Protein AF-A0A2H0KGH5-F1 (afdb_monomer_lite)

Foldseek 3Di:
DWFFKKKKWFDDDPDIDMDIDGHPDTDDDPVVNCVVHVVRVVVVVDDDDTPDMDIDGDPDDDPVPDDDDPDPVVVVVVVVRVVQVVVCVVPHHVPDDDPVCVPPDPDDDDPPD

Secondary structure (DSSP, 8-state):
-BEEEEEEEEEETTEEEEEEEEEEEEE--HHHHHHHHHHHHHHTT--S--SEEEEEEES-B-GGGSPPP--HHHHHHHHHHHHHHHHHHHH-TTSS--GGGTTS---------

Radius of gyration: 16.28 Å; chains: 1; bounding box: 38×34×40 Å

Sequence (113 aa):
MKGREVGVAARGGENGEYRHKTLKYFIDDGGDFFEIAWRLFEEMGWSGYIRFLGVWLGSLRPKKELNLNLFPQENRKENLTTAMDAVNHKYGELTLYPAVMLNSKKIKSEVNG

pLDDT: mean 88.7, std 9.9, range [40.84, 97.88]

InterPro domains:
  IPR017961 DNA polymerase, Y-family, little finger domain [PF11799] (3-70)
  IPR036775 DNA polymerase, Y-family, little finger domain superfamily [SSF100879] (19-70)

Structure (mmCIF, N/CA/C/O backbone):
data_AF-A0A2H0KGH5-F1
#
_entry.id   AF-A0A2H0KGH5-F1
#
loop_
_atom_site.group_PDB
_atom_site.id
_atom_site.type_symbol
_atom_site.label_atom_id
_atom_site.label_alt_id
_atom_site.label_comp_id
_atom_site.label_asym_id
_atom_site.label_entity_id
_atom_site.label_seq_id
_atom_site.pdbx_PDB_ins_code
_atom_site.Cartn_x
_atom_site.Cartn_y
_atom_site.Cartn_z
_atom_site.occupancy
_atom_site.B_iso_or_equiv
_atom_site.auth_seq_id
_atom_site.auth_comp_id
_atom_site.auth_asym_id
_atom_site.auth_atom_id
_atom_site.pdbx_PDB_model_num
ATOM 1 N N . MET A 1 1 ? -1.717 -0.864 13.699 1.00 87.12 1 MET A N 1
ATOM 2 C CA . MET A 1 1 ? -0.899 0.332 13.383 1.00 87.12 1 MET A CA 1
ATOM 3 C C . MET A 1 1 ? -1.570 1.072 12.236 1.00 87.12 1 MET A C 1
ATOM 5 O O . MET A 1 1 ? -2.365 0.439 11.555 1.00 87.12 1 MET A O 1
ATOM 9 N N . LYS A 1 2 ? -1.279 2.356 12.022 1.00 91.88 2 LYS A N 1
ATOM 10 C CA . LYS A 1 2 ? -1.549 3.030 10.741 1.00 91.88 2 LYS A CA 1
ATOM 11 C C . LYS A 1 2 ? -0.250 3.580 10.172 1.00 91.88 2 LYS A C 1
ATOM 13 O O . LYS A 1 2 ? 0.640 3.909 10.953 1.00 91.88 2 LYS A O 1
ATOM 18 N N . GLY A 1 3 ? -0.142 3.706 8.858 1.00 94.06 3 GLY A N 1
ATOM 19 C CA . GLY A 1 3 ? 1.011 4.314 8.194 1.00 94.06 3 GLY A CA 1
ATOM 20 C C . GLY A 1 3 ? 0.612 5.503 7.344 1.00 94.06 3 GLY A C 1
ATOM 21 O O . GLY A 1 3 ? -0.565 5.720 7.086 1.00 94.06 3 GLY A O 1
ATOM 22 N N . ARG A 1 4 ? 1.591 6.294 6.921 1.00 95.50 4 ARG A N 1
ATOM 23 C CA . ARG A 1 4 ? 1.333 7.455 6.055 1.00 95.50 4 ARG A CA 1
ATOM 24 C C . ARG A 1 4 ? 2.278 7.562 4.872 1.00 95.50 4 ARG A C 1
ATOM 26 O O . ARG A 1 4 ? 2.117 8.459 4.062 1.00 95.50 4 ARG A O 1
ATOM 33 N N . GLU A 1 5 ? 3.283 6.704 4.785 1.00 97.25 5 GLU A N 1
ATOM 34 C CA . GLU A 1 5 ? 4.170 6.657 3.630 1.00 97.25 5 GLU A CA 1
ATOM 35 C C . GLU A 1 5 ? 3.880 5.383 2.854 1.00 97.25 5 GLU A C 1
ATOM 37 O O . GLU A 1 5 ? 4.045 4.296 3.389 1.00 97.25 5 GLU A O 1
ATOM 42 N N . VAL A 1 6 ? 3.426 5.508 1.615 1.00 97.88 6 VAL A N 1
ATOM 43 C CA . VAL A 1 6 ? 3.204 4.362 0.729 1.00 97.88 6 VAL A CA 1
ATOM 44 C C . VAL A 1 6 ? 4.324 4.343 -0.287 1.00 97.88 6 VAL A C 1
ATOM 46 O O . VAL A 1 6 ? 4.646 5.391 -0.849 1.00 97.88 6 VAL A O 1
ATOM 49 N N . GLY A 1 7 ? 4.904 3.177 -0.537 1.00 97.38 7 GLY A N 1
ATOM 50 C CA . GLY A 1 7 ? 5.923 3.033 -1.560 1.00 97.38 7 GLY A CA 1
ATOM 51 C C . GLY A 1 7 ? 5.825 1.738 -2.343 1.00 97.38 7 GLY A C 1
ATOM 52 O O . GLY A 1 7 ? 5.230 0.751 -1.904 1.00 97.38 7 GLY A O 1
ATOM 53 N N . VAL A 1 8 ? 6.412 1.789 -3.531 1.00 97.88 8 VAL A N 1
ATOM 54 C CA . VAL A 1 8 ? 6.501 0.697 -4.489 1.00 97.88 8 VAL A CA 1
ATOM 55 C C . VAL A 1 8 ? 7.899 0.676 -5.102 1.00 97.88 8 VAL A C 1
ATOM 57 O O . VAL A 1 8 ? 8.506 1.718 -5.345 1.00 97.88 8 VAL A O 1
ATOM 60 N N . ALA A 1 9 ? 8.434 -0.517 -5.324 1.00 97.06 9 ALA A N 1
ATOM 61 C CA . ALA A 1 9 ? 9.717 -0.740 -5.969 1.00 97.06 9 ALA A CA 1
ATOM 62 C C . ALA A 1 9 ? 9.581 -1.874 -6.978 1.00 97.06 9 ALA A C 1
ATOM 64 O O . ALA A 1 9 ? 9.102 -2.953 -6.634 1.00 97.06 9 ALA A O 1
ATOM 65 N N . ALA A 1 10 ? 10.039 -1.648 -8.202 1.00 96.81 10 ALA A N 1
ATOM 66 C CA . ALA A 1 10 ? 10.069 -2.643 -9.262 1.00 96.81 10 ALA A CA 1
ATOM 67 C C . ALA A 1 10 ? 11.518 -2.898 -9.687 1.00 96.81 10 ALA A C 1
ATOM 69 O O . ALA A 1 10 ? 12.328 -1.975 -9.784 1.00 96.81 10 ALA A O 1
ATOM 70 N N . ARG A 1 11 ? 11.868 -4.165 -9.921 1.00 95.44 11 ARG A N 1
ATOM 71 C CA . ARG A 1 11 ? 13.168 -4.560 -10.485 1.00 95.44 11 ARG A CA 1
ATOM 72 C C . ARG A 1 11 ? 12.991 -5.657 -11.522 1.00 95.44 11 ARG A C 1
ATOM 74 O O . ARG A 1 11 ? 12.207 -6.589 -11.319 1.00 95.44 11 ARG A O 1
ATOM 81 N N . GLY A 1 12 ? 13.764 -5.593 -12.599 1.00 94.50 12 GLY A N 1
ATOM 82 C CA . GLY A 1 12 ? 13.753 -6.603 -13.651 1.00 94.50 12 GLY A CA 1
ATOM 83 C C . GLY A 1 12 ? 14.773 -6.326 -14.751 1.00 94.50 12 GLY A C 1
ATOM 84 O O . GLY A 1 12 ? 15.016 -5.179 -15.112 1.00 94.50 12 GLY A O 1
ATOM 85 N N . GLY A 1 13 ? 15.398 -7.387 -15.272 1.00 89.06 13 GLY A N 1
ATOM 86 C CA . GLY A 1 13 ? 16.570 -7.240 -16.140 1.00 89.06 13 GLY A CA 1
ATOM 87 C C . GLY A 1 13 ? 17.702 -6.522 -15.399 1.00 89.06 13 GLY A C 1
ATOM 88 O O . GLY A 1 13 ? 18.070 -6.951 -14.307 1.00 89.06 13 GLY A O 1
ATOM 89 N N . GLU A 1 14 ? 18.197 -5.435 -15.988 1.00 87.56 14 GLU A N 1
ATOM 90 C CA . GLU A 1 14 ? 19.171 -4.506 -15.390 1.00 87.56 14 GLU A CA 1
ATOM 91 C C . GLU A 1 14 ? 18.506 -3.253 -14.787 1.00 87.56 14 GLU A C 1
ATOM 93 O O . GLU A 1 14 ? 19.174 -2.430 -14.165 1.00 87.56 14 GLU A O 1
ATOM 98 N N . ASN A 1 15 ? 17.184 -3.116 -14.932 1.00 91.00 15 ASN A N 1
ATOM 99 C CA . ASN A 1 15 ? 16.441 -1.944 -14.483 1.00 91.00 15 ASN A CA 1
ATOM 100 C C . ASN A 1 15 ? 15.946 -2.118 -13.041 1.00 91.00 15 ASN A C 1
ATOM 102 O O . ASN A 1 15 ? 15.526 -3.204 -12.617 1.00 91.00 15 ASN A O 1
ATOM 106 N N . GLY A 1 16 ? 15.924 -1.013 -12.299 1.00 93.75 16 GLY A N 1
ATOM 107 C CA . GLY A 1 16 ? 15.312 -0.923 -10.980 1.00 93.75 16 GLY A CA 1
ATOM 108 C C . GLY A 1 16 ? 14.848 0.499 -10.692 1.00 93.75 16 GLY A C 1
ATOM 109 O O . GLY A 1 16 ? 15.619 1.440 -10.848 1.00 93.75 16 GLY A O 1
ATOM 110 N N . GLU A 1 17 ? 13.604 0.648 -10.248 1.00 96.12 17 GLU A N 1
ATOM 111 C CA . GLU A 1 17 ? 13.016 1.936 -9.872 1.00 96.12 17 GLU A CA 1
ATOM 112 C C . GLU A 1 17 ? 12.200 1.772 -8.588 1.00 96.12 17 GLU A C 1
ATOM 114 O O . GLU A 1 17 ? 11.681 0.694 -8.283 1.00 96.12 17 GLU A O 1
ATOM 119 N N . TYR A 1 18 ? 12.114 2.841 -7.804 1.00 96.25 18 TYR A N 1
ATOM 120 C CA . TYR A 1 18 ? 11.241 2.908 -6.645 1.00 96.25 18 TYR A CA 1
ATOM 121 C C . TYR A 1 18 ? 10.618 4.293 -6.536 1.00 96.25 18 TYR A C 1
ATOM 123 O O . TYR A 1 18 ? 11.234 5.301 -6.883 1.00 96.25 18 TYR A O 1
ATOM 131 N N . ARG A 1 19 ? 9.397 4.341 -6.010 1.00 97.25 19 ARG A N 1
ATOM 132 C CA . ARG A 1 19 ? 8.675 5.576 -5.706 1.00 97.25 19 ARG A CA 1
ATOM 133 C C . ARG A 1 19 ? 7.971 5.455 -4.375 1.00 97.25 19 ARG A C 1
ATOM 135 O O . ARG A 1 19 ? 7.546 4.374 -3.977 1.00 97.25 19 ARG A O 1
ATOM 142 N N . HIS A 1 20 ? 7.837 6.580 -3.691 1.00 97.12 20 HIS A N 1
ATOM 143 C CA . HIS A 1 20 ? 7.071 6.666 -2.460 1.00 97.12 20 HIS A CA 1
ATOM 144 C C . HIS A 1 20 ? 6.359 8.010 -2.358 1.00 97.12 20 HIS A C 1
ATOM 146 O O . HIS A 1 20 ? 6.750 8.996 -2.985 1.00 97.12 20 HIS A O 1
ATOM 152 N N . LYS A 1 21 ? 5.299 8.044 -1.553 1.00 97.06 21 LYS A N 1
ATOM 153 C CA . LYS A 1 21 ? 4.526 9.245 -1.263 1.00 97.06 21 LYS A CA 1
ATOM 154 C C . LYS A 1 21 ? 4.124 9.269 0.198 1.00 97.06 21 LYS A C 1
ATOM 156 O O . LYS A 1 21 ? 3.503 8.335 0.703 1.00 97.06 21 LYS A O 1
ATOM 161 N N . THR A 1 22 ? 4.425 10.387 0.845 1.00 97.25 22 THR A N 1
ATOM 162 C CA . THR A 1 22 ? 4.011 10.656 2.222 1.00 97.25 22 THR A CA 1
ATOM 163 C C . THR A 1 22 ? 2.708 11.443 2.224 1.00 97.25 22 THR A C 1
ATOM 165 O O . THR A 1 22 ? 2.635 12.583 1.766 1.00 97.25 22 THR A O 1
ATOM 168 N N . LEU A 1 23 ? 1.662 10.814 2.738 1.00 94.75 23 LEU A N 1
ATOM 169 C CA . LEU A 1 23 ? 0.328 11.364 2.900 1.00 94.75 23 LEU A CA 1
ATOM 170 C C . LEU A 1 23 ? 0.278 12.307 4.107 1.00 94.75 23 LEU A C 1
ATOM 172 O O . LEU A 1 23 ? 1.029 12.179 5.078 1.00 94.75 23 LEU A O 1
ATOM 176 N N . LYS A 1 24 ? -0.663 13.253 4.059 1.00 92.44 24 LYS A N 1
ATOM 177 C CA . LYS A 1 24 ? -0.955 14.152 5.188 1.00 92.44 24 LYS A CA 1
ATOM 178 C C . LYS A 1 24 ? -1.752 13.462 6.303 1.00 92.44 24 LYS A C 1
ATOM 180 O O . LYS A 1 24 ? -1.790 13.970 7.418 1.00 92.44 24 LYS A O 1
ATOM 185 N N . TYR A 1 25 ? -2.369 12.326 5.997 1.00 89.50 25 TYR A N 1
ATOM 186 C CA . TYR A 1 25 ? -3.199 11.521 6.890 1.00 89.50 25 TYR A CA 1
ATOM 187 C C . TYR A 1 25 ? -2.667 10.085 6.965 1.00 89.50 25 TYR A C 1
ATOM 189 O O . TYR A 1 25 ? -1.818 9.685 6.170 1.00 89.50 25 TYR A O 1
ATOM 197 N N . PHE A 1 26 ? -3.143 9.329 7.952 1.00 91.88 26 PHE A N 1
ATOM 198 C CA . PHE A 1 26 ? -2.739 7.946 8.178 1.00 91.88 26 PHE A CA 1
ATOM 199 C C . PHE A 1 26 ? -3.783 6.979 7.619 1.00 91.88 26 PHE A C 1
ATOM 201 O O . PHE A 1 26 ? -4.970 7.146 7.888 1.00 91.88 26 PHE A O 1
A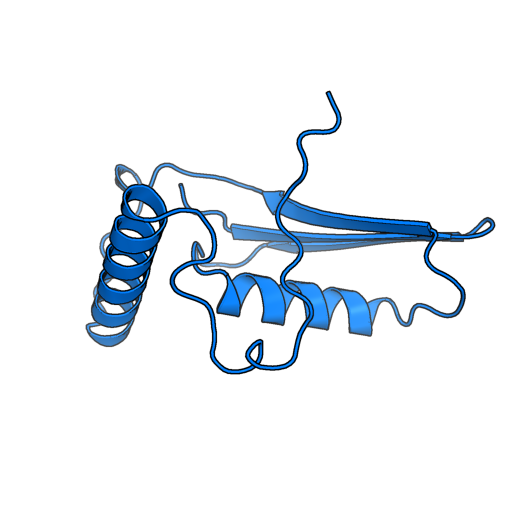TOM 208 N N . ILE A 1 27 ? -3.324 5.949 6.915 1.00 92.25 27 ILE A N 1
ATOM 209 C CA . ILE A 1 27 ? -4.138 4.881 6.337 1.00 92.25 27 ILE A CA 1
ATOM 210 C C . ILE A 1 27 ? -3.812 3.535 6.983 1.00 92.25 27 ILE A C 1
ATOM 212 O O . ILE A 1 27 ? -2.708 3.299 7.491 1.00 92.25 27 ILE A O 1
ATOM 216 N N . ASP A 1 28 ? -4.796 2.652 6.969 1.00 90.00 28 ASP A N 1
ATOM 217 C CA . ASP A 1 28 ? -4.709 1.285 7.476 1.00 90.00 28 ASP A CA 1
ATOM 218 C C . ASP A 1 28 ? -5.653 0.313 6.764 1.00 90.00 28 ASP A C 1
ATOM 220 O O . ASP A 1 28 ? -5.724 -0.848 7.157 1.00 90.00 28 ASP A O 1
ATOM 224 N N . ASP A 1 29 ? -6.358 0.760 5.725 1.00 88.12 29 ASP A N 1
ATOM 225 C CA . ASP A 1 29 ? -7.150 -0.110 4.871 1.00 88.12 29 ASP A CA 1
ATOM 226 C C . ASP A 1 29 ? -6.390 -0.480 3.591 1.00 88.12 29 ASP A C 1
ATOM 228 O O . ASP A 1 29 ? -5.633 0.309 3.020 1.00 88.12 29 ASP A O 1
ATOM 232 N N . GLY A 1 30 ? -6.596 -1.717 3.138 1.00 86.94 30 GLY A N 1
ATOM 233 C CA . GLY A 1 30 ? -5.927 -2.241 1.949 1.00 86.94 30 GLY A CA 1
ATOM 234 C C . GLY A 1 30 ? -6.382 -1.592 0.639 1.00 86.94 30 GLY A C 1
ATOM 235 O O . GLY A 1 30 ? -5.635 -1.642 -0.334 1.00 86.94 30 GLY A O 1
ATOM 236 N N . GLY A 1 31 ? -7.575 -0.986 0.608 1.00 89.12 31 GLY A N 1
ATOM 237 C CA . GLY A 1 31 ? -8.117 -0.322 -0.579 1.00 89.12 31 GLY A CA 1
ATOM 238 C C . GLY A 1 31 ? -7.341 0.948 -0.907 1.00 89.12 31 GLY A C 1
ATOM 239 O O . GLY A 1 31 ? -6.730 1.030 -1.971 1.00 89.12 31 GLY A O 1
ATOM 240 N N . ASP A 1 32 ? -7.275 1.881 0.045 1.00 91.31 32 ASP A N 1
ATOM 241 C CA . ASP A 1 32 ? -6.513 3.126 -0.093 1.00 91.31 32 ASP A CA 1
ATOM 242 C C . ASP A 1 32 ? -5.035 2.836 -0.363 1.00 91.31 32 ASP A C 1
ATOM 244 O O . ASP A 1 32 ? -4.416 3.462 -1.225 1.00 91.31 32 ASP A O 1
ATOM 248 N N . PHE A 1 33 ? -4.464 1.856 0.348 1.00 94.38 33 PHE A N 1
ATOM 249 C CA . PHE A 1 33 ? -3.083 1.440 0.125 1.00 94.38 33 PHE A CA 1
ATOM 250 C C . PHE A 1 33 ? -2.852 0.984 -1.320 1.00 94.38 33 PHE A C 1
ATOM 252 O O . PHE A 1 33 ? -1.907 1.448 -1.962 1.00 94.38 33 PHE A O 1
ATOM 259 N N . PHE A 1 34 ? -3.716 0.103 -1.835 1.00 93.06 34 PHE A N 1
ATOM 260 C CA . PHE A 1 34 ? -3.619 -0.409 -3.198 1.00 93.06 34 PHE A CA 1
ATOM 261 C C . PHE A 1 34 ? -3.744 0.711 -4.229 1.00 93.06 34 PHE A C 1
ATOM 263 O O . PHE A 1 34 ? -2.898 0.805 -5.113 1.00 93.06 34 PHE A O 1
ATOM 270 N N . GLU A 1 35 ? -4.746 1.584 -4.106 1.00 94.50 35 GLU A N 1
ATOM 271 C CA . GLU A 1 35 ? -4.954 2.676 -5.061 1.00 94.50 35 GLU A CA 1
ATOM 272 C C . GLU A 1 35 ? -3.747 3.618 -5.134 1.00 94.50 35 GLU A C 1
ATOM 274 O O . GLU A 1 35 ? -3.336 4.035 -6.219 1.00 94.50 35 GLU A O 1
ATOM 279 N N . ILE A 1 36 ? -3.150 3.943 -3.986 1.00 96.12 36 ILE A N 1
ATOM 280 C CA . ILE A 1 36 ? -1.985 4.829 -3.921 1.00 96.12 36 ILE A CA 1
ATOM 281 C C . ILE A 1 36 ? -0.745 4.130 -4.483 1.00 96.12 36 ILE A C 1
ATOM 283 O O . ILE A 1 36 ? -0.028 4.726 -5.288 1.00 96.12 36 ILE A O 1
ATOM 287 N N . ALA A 1 37 ? -0.495 2.877 -4.096 1.00 96.81 37 ALA A N 1
ATOM 288 C CA . ALA A 1 37 ? 0.635 2.103 -4.604 1.00 96.81 37 ALA A CA 1
ATOM 289 C C . ALA A 1 37 ? 0.533 1.873 -6.120 1.00 96.81 37 ALA A C 1
ATOM 291 O O . ALA A 1 37 ? 1.536 1.981 -6.824 1.00 96.81 37 ALA A O 1
ATOM 292 N N . TRP A 1 38 ? -0.675 1.617 -6.628 1.00 96.00 38 TRP A N 1
ATOM 293 C CA .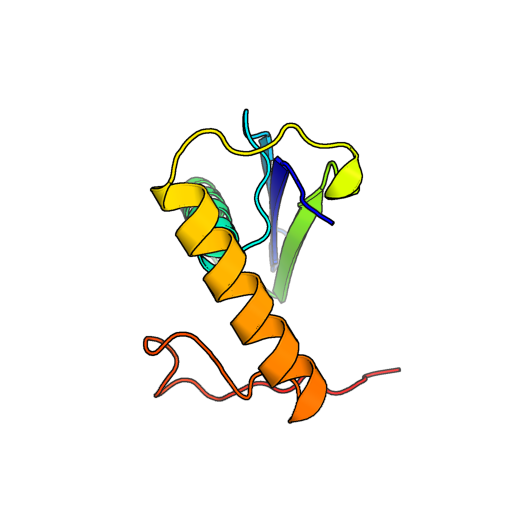 TRP A 1 38 ? -0.934 1.434 -8.053 1.00 96.00 38 TRP A CA 1
ATOM 294 C C . TRP A 1 38 ? -0.649 2.704 -8.851 1.00 96.00 38 TRP A C 1
ATOM 296 O O . TRP A 1 38 ? 0.086 2.652 -9.832 1.00 96.00 38 TRP A O 1
ATOM 306 N N . ARG A 1 39 ? -1.123 3.865 -8.385 1.00 97.19 39 ARG A N 1
ATOM 307 C CA . ARG A 1 39 ? -0.804 5.154 -9.022 1.00 97.19 39 ARG A CA 1
ATOM 308 C C . ARG A 1 39 ? 0.697 5.424 -9.054 1.00 97.19 39 ARG A C 1
ATOM 310 O O . ARG A 1 39 ? 1.218 5.827 -10.085 1.00 97.19 39 ARG A O 1
ATOM 317 N N . LEU A 1 40 ? 1.402 5.169 -7.948 1.00 97.06 40 LEU A N 1
ATOM 318 C CA . LEU A 1 40 ? 2.863 5.308 -7.912 1.00 97.06 40 LEU A CA 1
ATOM 319 C C . LEU A 1 40 ? 3.547 4.372 -8.910 1.00 97.06 40 LEU A C 1
ATOM 321 O O . LEU A 1 40 ? 4.572 4.735 -9.482 1.00 97.06 40 LEU A O 1
ATOM 325 N N . PHE A 1 41 ? 2.985 3.183 -9.120 1.00 96.62 41 PHE A N 1
ATOM 326 C CA . PHE A 1 41 ? 3.471 2.237 -10.110 1.00 96.62 41 PHE A CA 1
ATOM 327 C C . PHE A 1 41 ? 3.239 2.713 -11.546 1.00 96.62 41 PHE A C 1
ATOM 329 O O . PHE A 1 41 ? 4.170 2.682 -12.349 1.00 96.62 41 PHE A O 1
ATOM 336 N N . GLU A 1 42 ? 2.052 3.228 -11.858 1.00 96.00 42 GLU A N 1
ATOM 337 C CA . GLU A 1 42 ? 1.754 3.824 -13.166 1.00 96.00 42 GLU A CA 1
ATOM 338 C C . GLU A 1 42 ? 2.651 5.038 -13.458 1.00 96.00 42 GLU A C 1
ATOM 340 O O . GLU A 1 42 ? 3.174 5.173 -14.563 1.00 96.00 42 GLU A O 1
ATOM 345 N N . GLU A 1 43 ? 2.908 5.881 -12.453 1.00 96.25 43 GLU A N 1
ATOM 346 C CA . GLU A 1 43 ? 3.792 7.049 -12.556 1.00 96.25 43 GLU A CA 1
ATOM 347 C C . GLU A 1 43 ? 5.268 6.694 -12.814 1.00 96.25 43 GLU A C 1
ATOM 349 O O . GLU A 1 43 ? 6.011 7.548 -13.305 1.00 96.25 43 GLU A O 1
ATOM 354 N N . MET A 1 44 ? 5.713 5.467 -12.504 1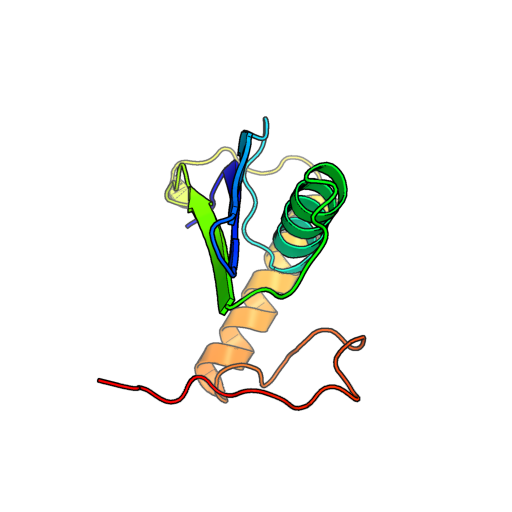.00 93.94 44 MET A N 1
ATOM 355 C CA . MET A 1 44 ? 7.053 4.996 -12.893 1.00 93.94 44 MET A CA 1
ATOM 356 C C . MET A 1 44 ? 7.183 4.835 -14.412 1.00 93.94 44 MET A C 1
ATOM 358 O O . MET A 1 44 ? 8.290 4.876 -14.934 1.00 93.94 44 MET A O 1
ATOM 362 N N . GLY A 1 45 ? 6.075 4.649 -15.142 1.00 93.31 45 GLY A N 1
ATOM 363 C CA . GLY A 1 45 ? 6.130 4.379 -16.581 1.00 93.31 45 GLY A CA 1
ATOM 364 C C . GLY A 1 45 ? 6.912 3.101 -16.907 1.00 93.31 45 GLY A C 1
ATOM 365 O O . GLY A 1 45 ? 7.591 3.030 -17.932 1.00 93.31 45 GLY A O 1
ATOM 366 N N . TRP A 1 46 ? 6.861 2.109 -16.009 1.00 92.56 46 TRP A N 1
ATOM 367 C CA . TRP A 1 46 ? 7.694 0.915 -16.091 1.00 92.56 46 TRP A CA 1
ATOM 368 C C . TRP A 1 46 ? 7.453 0.152 -17.397 1.00 92.56 46 TRP A C 1
ATOM 370 O O . TRP A 1 46 ? 6.336 -0.277 -17.693 1.00 92.56 46 TRP A O 1
ATOM 380 N N . SER A 1 47 ? 8.526 -0.070 -18.155 1.00 88.50 47 SER A N 1
ATOM 381 C CA . SER A 1 47 ? 8.511 -0.877 -19.373 1.00 88.50 47 SER A CA 1
ATOM 382 C C . SER A 1 47 ? 9.483 -2.050 -19.233 1.00 88.50 47 SER A C 1
ATOM 384 O O . SER A 1 47 ? 10.656 -1.884 -18.905 1.00 88.50 47 SER A O 1
ATOM 386 N N . GLY A 1 48 ? 8.976 -3.267 -19.447 1.00 88.25 48 GLY A N 1
ATOM 387 C CA . GLY A 1 48 ? 9.749 -4.509 -19.356 1.00 88.25 48 GLY A CA 1
ATOM 388 C C . GLY A 1 48 ? 9.263 -5.477 -18.276 1.00 88.25 48 GLY A C 1
ATOM 389 O O . GLY A 1 48 ? 8.327 -5.208 -17.524 1.00 88.25 48 GLY A O 1
ATOM 390 N N . TYR A 1 49 ? 9.904 -6.645 -18.211 1.00 92.62 49 TYR A N 1
ATOM 391 C CA . TYR A 1 49 ? 9.525 -7.712 -17.284 1.00 92.62 49 TYR A CA 1
ATOM 392 C C . TYR A 1 49 ? 9.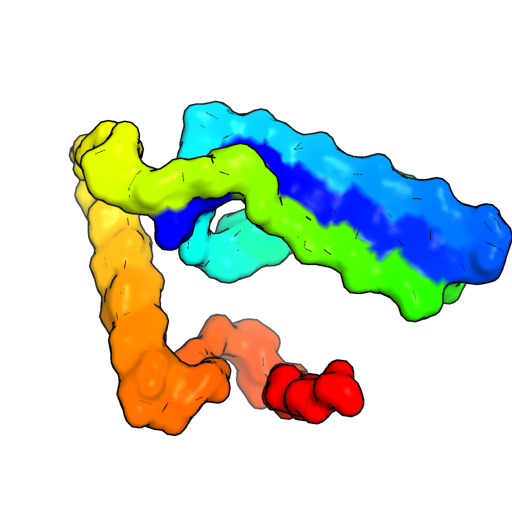912 -7.372 -15.847 1.00 92.62 49 TYR A C 1
ATOM 394 O O . TYR A 1 49 ? 11.038 -6.955 -15.588 1.00 92.62 49 TYR A O 1
ATOM 402 N N . ILE A 1 50 ? 9.008 -7.624 -14.904 1.00 94.12 50 ILE A N 1
ATOM 403 C CA . ILE A 1 50 ? 9.260 -7.462 -13.470 1.00 94.12 50 ILE A CA 1
ATOM 404 C C . ILE A 1 50 ? 9.659 -8.816 -12.887 1.00 94.12 50 ILE A C 1
ATOM 406 O O . ILE A 1 50 ? 8.939 -9.800 -13.037 1.00 94.12 50 ILE A O 1
ATOM 410 N N . ARG A 1 51 ? 10.811 -8.864 -12.214 1.00 94.44 51 ARG A N 1
ATOM 411 C CA . ARG A 1 51 ? 11.268 -10.025 -11.430 1.00 94.44 51 ARG A CA 1
ATOM 412 C C . ARG A 1 51 ? 11.012 -9.851 -9.937 1.00 94.44 51 ARG A C 1
ATOM 414 O O . ARG A 1 51 ? 10.867 -10.837 -9.227 1.00 94.44 51 ARG A O 1
ATOM 421 N N . PHE A 1 52 ? 10.969 -8.608 -9.467 1.00 94.00 52 PHE A N 1
ATOM 422 C CA . PHE A 1 52 ? 10.696 -8.273 -8.078 1.00 94.00 52 PHE A CA 1
ATOM 423 C C . PHE A 1 52 ? 9.787 -7.050 -8.010 1.00 94.00 52 PHE A C 1
ATOM 425 O O . PHE A 1 52 ? 10.089 -6.022 -8.619 1.00 94.00 52 PHE A O 1
ATOM 432 N N . LEU A 1 53 ? 8.706 -7.169 -7.243 1.00 95.00 53 LEU A N 1
ATOM 433 C CA . LEU A 1 53 ? 7.817 -6.070 -6.897 1.00 95.00 53 LEU A CA 1
ATOM 434 C C . LEU A 1 53 ? 7.729 -5.993 -5.374 1.00 95.00 53 LEU A C 1
ATOM 436 O O . LEU A 1 53 ? 7.256 -6.924 -4.725 1.00 95.00 53 LEU A O 1
ATOM 440 N N . GLY A 1 54 ? 8.208 -4.892 -4.812 1.00 95.81 54 GLY A N 1
ATOM 441 C CA . GLY A 1 54 ? 8.058 -4.565 -3.403 1.00 95.81 54 GLY A CA 1
ATOM 442 C C . GLY A 1 54 ? 6.993 -3.494 -3.233 1.00 95.81 54 GLY A C 1
ATOM 443 O O . GLY A 1 54 ? 6.998 -2.504 -3.957 1.00 95.81 54 GLY A O 1
ATOM 444 N N . VAL A 1 55 ? 6.113 -3.667 -2.255 1.00 96.44 55 VAL A N 1
ATOM 445 C CA . VAL A 1 55 ? 5.200 -2.624 -1.776 1.00 96.44 55 VAL A CA 1
ATOM 446 C C . VAL A 1 55 ? 5.363 -2.511 -0.269 1.00 96.44 55 VAL A C 1
ATOM 448 O O . VAL A 1 55 ? 5.557 -3.521 0.408 1.00 96.44 55 VAL A O 1
ATOM 451 N N . TRP A 1 56 ? 5.327 -1.297 0.269 1.00 97.00 56 TRP A N 1
ATOM 452 C CA . TRP A 1 56 ? 5.461 -1.096 1.710 1.00 97.00 56 TRP A CA 1
ATOM 453 C C . TRP A 1 56 ? 4.634 0.081 2.207 1.00 97.00 56 TRP A C 1
ATOM 455 O O . TRP A 1 56 ? 4.380 1.048 1.487 1.00 97.00 56 TRP A O 1
ATOM 465 N N . LEU A 1 57 ? 4.252 -0.015 3.480 1.00 96.94 57 LEU A N 1
ATOM 466 C CA . LEU A 1 57 ? 3.644 1.059 4.249 1.00 96.94 57 LEU A CA 1
ATOM 467 C C . LEU A 1 57 ? 4.608 1.463 5.374 1.00 96.94 57 LEU A C 1
ATOM 469 O O . LEU A 1 57 ? 4.893 0.681 6.279 1.00 96.94 57 LEU A O 1
ATOM 473 N N . GLY A 1 58 ? 5.122 2.683 5.297 1.00 95.50 58 GLY A N 1
ATOM 474 C CA . GLY A 1 58 ? 6.073 3.281 6.223 1.00 95.50 58 GLY A CA 1
ATOM 475 C C . GLY A 1 58 ? 5.461 4.357 7.121 1.00 95.50 58 GLY A C 1
ATOM 476 O O . GLY A 1 58 ? 4.265 4.674 7.075 1.00 95.50 58 GLY A O 1
ATOM 477 N N . SER A 1 59 ? 6.324 4.952 7.952 1.00 94.81 59 SER A N 1
ATOM 478 C CA . SER A 1 59 ? 5.942 5.950 8.962 1.00 94.81 59 SER A CA 1
ATOM 479 C C . SER A 1 59 ? 4.808 5.460 9.875 1.00 94.81 59 SER A C 1
ATOM 481 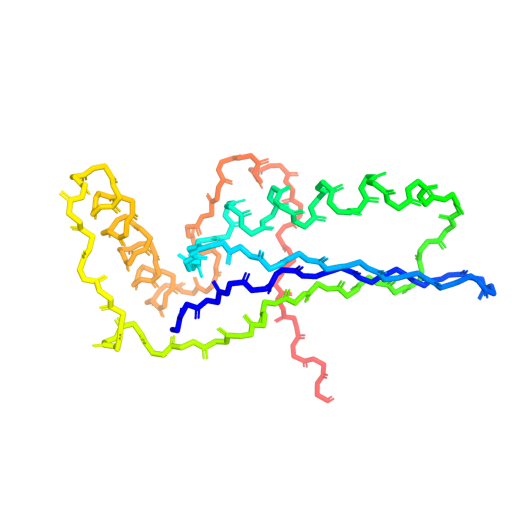O O . SER A 1 59 ? 3.820 6.164 10.094 1.00 94.81 59 SER A O 1
ATOM 483 N N . LEU A 1 60 ? 4.930 4.223 10.367 1.00 94.56 60 LEU A N 1
ATOM 484 C CA . LEU A 1 60 ? 3.898 3.575 11.169 1.00 94.56 60 LEU A CA 1
ATOM 485 C C . LEU A 1 60 ? 3.757 4.238 12.542 1.00 94.56 60 LEU A C 1
ATOM 487 O O . LEU A 1 60 ? 4.749 4.509 13.216 1.00 94.56 60 LEU A O 1
ATOM 491 N N . ARG A 1 61 ? 2.515 4.437 12.983 1.00 93.56 61 ARG A N 1
ATOM 492 C CA . ARG A 1 61 ? 2.183 4.857 14.347 1.00 93.56 61 ARG A CA 1
ATOM 493 C C . ARG A 1 61 ? 1.098 3.978 14.973 1.00 93.56 61 ARG A C 1
ATOM 495 O O . ARG A 1 61 ? 0.232 3.449 14.258 1.00 93.56 61 ARG A O 1
ATOM 502 N N . PRO A 1 62 ? 1.116 3.798 16.303 1.00 91.12 62 PRO A N 1
ATOM 503 C CA . PRO A 1 62 ? 0.018 3.165 17.021 1.00 91.12 62 PRO A CA 1
ATOM 504 C C . PRO A 1 62 ? -1.288 3.940 16.833 1.00 91.12 62 PRO A C 1
ATOM 506 O O . PRO A 1 62 ? -1.316 5.159 16.956 1.00 91.12 62 PRO A O 1
ATOM 509 N N . LYS A 1 63 ? -2.400 3.227 16.592 1.00 86.19 63 LYS A N 1
ATOM 510 C CA . LYS A 1 63 ? -3.734 3.843 16.421 1.00 86.19 63 LYS A CA 1
ATOM 511 C C . LYS A 1 63 ? -4.127 4.720 17.619 1.00 86.19 63 LYS A C 1
ATOM 513 O O . LYS A 1 63 ? -4.770 5.741 17.439 1.00 86.19 63 LYS A O 1
ATOM 518 N N . LYS A 1 64 ? -3.700 4.330 18.826 1.00 85.75 64 LYS A N 1
ATOM 519 C CA . LYS A 1 64 ? -3.986 5.023 20.092 1.00 85.75 64 LYS A CA 1
ATOM 520 C C . LYS A 1 64 ? -3.314 6.398 20.218 1.00 85.75 64 LYS A C 1
ATOM 522 O O . LYS A 1 64 ? -3.739 7.188 21.047 1.00 85.75 64 LYS A O 1
ATOM 527 N N . GLU A 1 65 ? -2.268 6.659 19.435 1.00 87.62 65 GLU A N 1
ATOM 528 C CA . GLU A 1 65 ? -1.524 7.929 19.442 1.00 87.62 65 GLU A CA 1
ATOM 529 C C . GLU A 1 65 ? -2.012 8.905 18.362 1.00 87.62 65 GLU A C 1
ATOM 531 O O . GLU A 1 65 ? -1.494 10.016 18.242 1.00 87.62 65 GLU A O 1
ATOM 536 N N . LEU A 1 66 ? -2.971 8.485 17.534 1.00 86.06 66 LEU A N 1
ATOM 537 C CA . LEU A 1 66 ? -3.538 9.308 16.476 1.00 86.06 66 LEU A CA 1
ATOM 538 C C . LEU A 1 66 ? -4.781 10.036 16.982 1.00 86.06 66 LEU A C 1
ATOM 540 O O . LEU A 1 66 ? -5.504 9.545 17.848 1.00 86.06 66 LEU A O 1
ATOM 544 N N . ASN A 1 67 ? -5.027 11.216 16.414 1.00 82.25 67 ASN A N 1
ATOM 545 C CA . ASN A 1 67 ? -6.231 11.979 16.712 1.00 82.25 67 ASN A CA 1
ATOM 546 C C . ASN A 1 67 ? -7.483 11.193 16.307 1.00 82.25 67 ASN A C 1
ATOM 548 O O . ASN A 1 67 ? -7.496 10.518 15.277 1.00 82.25 67 ASN A O 1
ATOM 552 N N . LEU A 1 68 ? -8.539 11.332 17.110 1.00 79.06 68 LEU A N 1
ATOM 553 C CA . LEU A 1 68 ? -9.857 10.785 16.802 1.00 79.06 68 LEU A CA 1
ATOM 554 C C . LEU A 1 68 ? -10.388 11.383 15.497 1.00 79.06 68 LEU A C 1
ATOM 556 O O . LEU A 1 68 ? -10.337 12.599 15.290 1.00 79.06 68 LEU A O 1
ATOM 560 N N . ASN A 1 69 ? -10.943 10.528 14.640 1.00 79.62 69 ASN A N 1
ATOM 561 C CA . ASN A 1 69 ? -11.633 10.981 13.445 1.00 79.62 69 ASN A CA 1
ATOM 562 C C . ASN A 1 69 ? -12.923 11.704 13.833 1.00 79.62 69 ASN A C 1
ATOM 564 O O . ASN A 1 69 ? -13.833 11.137 14.437 1.00 79.62 69 ASN A O 1
ATOM 568 N N . LEU A 1 70 ? -13.011 12.973 13.443 1.00 84.12 70 LEU A N 1
ATOM 569 C CA . LEU A 1 70 ? -14.191 13.806 13.680 1.00 84.12 70 LEU A CA 1
ATOM 570 C C . LEU A 1 70 ? -15.286 13.582 12.625 1.00 84.12 70 LEU A C 1
ATOM 572 O O . LEU A 1 70 ? -16.425 14.002 12.817 1.00 84.12 70 LEU A O 1
ATOM 576 N N . PHE A 1 71 ? -14.955 12.916 11.516 1.00 86.44 71 PHE A N 1
ATOM 577 C CA . PHE A 1 71 ? -15.869 12.677 10.404 1.00 86.44 71 PHE A CA 1
ATOM 578 C C . PHE A 1 71 ? -16.585 11.323 10.554 1.00 86.44 71 PHE A C 1
ATOM 580 O O . PHE A 1 71 ? -15.924 10.283 10.622 1.00 86.44 71 PHE A O 1
ATOM 587 N N . PRO A 1 72 ? -17.932 11.288 10.568 1.00 85.50 72 PRO A N 1
ATOM 588 C CA . PRO A 1 72 ? -18.694 10.046 10.715 1.00 85.50 72 PRO A CA 1
ATOM 589 C C . PRO A 1 72 ? -18.420 9.002 9.624 1.00 85.50 72 PRO A C 1
ATOM 591 O O . PRO A 1 72 ? -18.486 7.803 9.896 1.00 85.50 72 PRO A O 1
ATOM 594 N N . GLN A 1 73 ? -18.112 9.436 8.397 1.00 86.00 73 GLN A N 1
ATOM 595 C CA . GLN A 1 73 ? -17.799 8.536 7.284 1.00 86.00 73 GLN A CA 1
ATOM 596 C C . GLN A 1 73 ? -16.508 7.748 7.541 1.00 86.00 73 GLN A C 1
ATOM 598 O O . GLN A 1 73 ? -16.493 6.532 7.359 1.00 86.00 73 GLN A O 1
ATOM 603 N N . GLU A 1 74 ? -15.470 8.422 8.041 1.00 83.75 74 GLU A N 1
ATOM 604 C CA . GLU A 1 74 ? -14.189 7.800 8.395 1.00 83.75 74 GLU A CA 1
ATOM 605 C C . GLU A 1 74 ? -14.362 6.807 9.545 1.00 83.75 74 GLU A C 1
ATOM 607 O O . GLU A 1 74 ? -13.915 5.666 9.454 1.00 83.75 74 GLU A O 1
ATOM 612 N N . ASN A 1 75 ? -15.129 7.179 10.574 1.00 85.81 75 ASN A N 1
ATOM 613 C CA . ASN A 1 75 ? -15.457 6.268 11.676 1.00 85.81 75 ASN A CA 1
ATOM 614 C C . ASN A 1 75 ? -16.199 5.013 11.189 1.00 85.81 75 ASN A C 1
ATOM 616 O O . ASN A 1 75 ? -15.939 3.902 11.654 1.00 85.81 75 ASN A O 1
ATOM 620 N N . ARG A 1 76 ? -17.116 5.157 10.222 1.00 87.25 76 ARG A N 1
ATOM 621 C CA . ARG A 1 76 ? -17.807 4.009 9.618 1.00 87.25 76 ARG A CA 1
ATOM 622 C C . ARG A 1 76 ? -16.832 3.103 8.865 1.00 87.25 76 ARG A C 1
ATOM 624 O O . ARG A 1 76 ? -16.945 1.884 8.993 1.00 87.25 76 ARG A O 1
ATOM 631 N N . LYS A 1 77 ? -15.897 3.682 8.105 1.00 86.88 77 LYS A N 1
ATOM 632 C CA . LYS A 1 77 ? -14.857 2.939 7.381 1.00 86.88 77 LYS A CA 1
ATOM 633 C C . LYS A 1 77 ? -13.962 2.167 8.352 1.00 86.88 77 LYS A C 1
ATOM 635 O O . LYS A 1 77 ? -13.792 0.965 8.191 1.00 86.88 77 LYS A O 1
ATOM 640 N N . GLU A 1 78 ? -13.481 2.814 9.410 1.00 86.31 78 GLU A N 1
ATOM 641 C CA . GLU A 1 78 ? -12.643 2.179 10.434 1.00 86.31 78 GLU A CA 1
ATOM 642 C C . GLU A 1 78 ? -13.345 1.031 11.160 1.00 86.31 78 GLU A C 1
ATOM 644 O O . GLU A 1 78 ? -12.746 -0.029 11.371 1.00 86.31 78 GLU A O 1
ATOM 649 N N . ASN A 1 79 ? -14.617 1.216 11.521 1.00 89.62 79 ASN A N 1
ATOM 650 C CA . ASN A 1 79 ? -15.417 0.169 12.151 1.00 89.62 79 ASN A CA 1
ATOM 651 C C . ASN A 1 79 ? -15.597 -1.037 11.222 1.00 89.62 79 ASN A C 1
ATOM 653 O O . ASN A 1 79 ? -15.490 -2.177 11.673 1.00 89.62 79 ASN A O 1
ATOM 657 N N . LEU A 1 80 ? -15.828 -0.795 9.926 1.00 89.38 80 LEU A N 1
ATOM 658 C CA . LEU A 1 80 ? -15.936 -1.857 8.929 1.00 89.38 80 LEU A CA 1
ATOM 659 C C . LEU A 1 80 ? -14.618 -2.624 8.785 1.00 89.38 80 LEU A C 1
ATOM 661 O O . LEU A 1 80 ? -14.630 -3.847 8.899 1.00 89.38 80 LEU A O 1
ATOM 665 N N . THR A 1 81 ? -13.494 -1.926 8.600 1.00 88.44 81 THR A N 1
ATOM 666 C CA . THR A 1 81 ? -12.164 -2.552 8.499 1.00 88.44 81 THR A CA 1
ATOM 667 C C . THR A 1 81 ? -11.856 -3.378 9.746 1.00 88.44 81 THR A C 1
ATOM 669 O O . THR A 1 81 ? -11.472 -4.537 9.642 1.00 88.44 81 THR A O 1
ATOM 672 N N . THR A 1 82 ? -12.135 -2.838 10.935 1.00 89.75 82 THR A N 1
ATOM 673 C CA . THR A 1 82 ? -11.911 -3.544 12.207 1.00 89.75 82 THR A CA 1
ATOM 674 C C . THR A 1 82 ? -12.770 -4.807 12.325 1.00 89.75 82 THR A C 1
ATOM 676 O O . THR A 1 82 ? -12.292 -5.843 12.785 1.00 89.75 82 THR A O 1
ATOM 679 N N . ALA A 1 83 ? -14.035 -4.750 11.898 1.00 92.06 83 ALA A N 1
ATOM 680 C CA . ALA A 1 83 ? -14.912 -5.917 11.886 1.00 92.06 83 ALA A CA 1
ATOM 681 C C . ALA A 1 83 ? -14.440 -6.972 10.874 1.00 92.06 83 ALA A C 1
ATOM 683 O O . ALA A 1 83 ? -14.453 -8.164 11.182 1.00 92.06 83 ALA A O 1
ATOM 684 N N . MET A 1 84 ? -13.991 -6.543 9.691 1.00 90.12 84 MET A N 1
ATOM 685 C CA . MET A 1 84 ? -13.431 -7.437 8.677 1.00 90.12 84 MET A CA 1
ATOM 686 C C . MET A 1 84 ? -12.178 -8.152 9.188 1.00 90.12 84 MET A C 1
ATOM 688 O O . MET A 1 84 ? -12.099 -9.378 9.090 1.00 90.12 84 MET A O 1
ATOM 692 N N . ASP A 1 85 ? -11.256 -7.411 9.803 1.00 88.19 85 ASP A N 1
ATOM 693 C CA . ASP A 1 85 ? -10.037 -7.955 10.405 1.00 88.19 85 ASP A CA 1
ATOM 694 C C . ASP A 1 85 ? -10.362 -8.967 11.510 1.00 88.19 85 ASP A C 1
ATOM 696 O O . ASP A 1 85 ? -9.764 -10.038 11.563 1.00 88.19 85 ASP A O 1
ATOM 700 N N . ALA A 1 86 ? -11.352 -8.682 12.363 1.00 92.25 86 ALA A N 1
ATOM 701 C CA . ALA A 1 86 ? -11.768 -9.601 13.424 1.00 92.25 86 ALA A CA 1
ATOM 702 C C . ALA A 1 86 ? -12.315 -10.931 12.873 1.00 92.25 86 ALA A C 1
ATOM 704 O O . ALA A 1 86 ? -12.035 -11.999 13.424 1.00 92.25 86 ALA A O 1
ATOM 705 N N . VAL A 1 87 ? -13.076 -10.886 11.775 1.00 93.12 87 VAL A N 1
ATOM 706 C CA . VAL A 1 87 ? -13.581 -12.089 11.096 1.00 93.12 87 VAL A CA 1
ATOM 707 C C . VAL A 1 87 ? -12.432 -12.858 10.443 1.00 93.12 87 VAL A C 1
ATOM 709 O O . VAL A 1 87 ? -12.331 -14.068 10.645 1.00 93.12 87 VAL A O 1
ATOM 712 N N . ASN A 1 88 ? -11.537 -12.176 9.724 1.00 90.38 88 ASN A N 1
ATOM 713 C CA . ASN A 1 88 ? -10.359 -12.796 9.110 1.00 90.38 88 ASN A CA 1
ATOM 714 C C . ASN A 1 88 ? -9.446 -13.446 10.154 1.00 90.38 88 ASN A C 1
ATOM 716 O O . ASN A 1 88 ? -9.031 -14.588 9.988 1.00 90.38 88 ASN A O 1
ATOM 720 N N . HIS A 1 89 ? -9.215 -12.784 11.285 1.00 90.25 89 HIS A N 1
ATOM 721 C CA . HIS A 1 89 ? -8.411 -13.347 12.364 1.00 90.25 89 HIS A CA 1
ATOM 722 C C . HIS A 1 89 ? -9.038 -14.617 12.962 1.00 90.25 89 HIS A C 1
ATOM 724 O O . HIS A 1 89 ? -8.327 -15.551 13.325 1.00 90.25 89 HIS A O 1
ATOM 730 N N . LYS A 1 90 ? -10.375 -14.682 13.039 1.00 93.19 90 LYS A N 1
ATOM 731 C CA . LYS A 1 90 ? -11.097 -15.825 13.615 1.00 93.19 90 LYS A CA 1
ATOM 732 C C . LYS A 1 90 ? -11.222 -17.019 12.664 1.00 93.19 90 LYS A C 1
ATOM 734 O O . LYS A 1 90 ? -11.138 -18.156 13.120 1.00 93.19 90 LYS A O 1
ATOM 739 N N . TYR A 1 91 ? -11.477 -16.779 11.380 1.00 91.19 91 TYR A N 1
ATOM 740 C CA . TYR A 1 91 ? -11.808 -17.834 10.407 1.00 91.19 91 TYR A CA 1
ATOM 741 C C . TYR A 1 91 ? -10.696 -18.110 9.384 1.00 91.19 91 TYR A C 1
ATOM 743 O O . TYR A 1 91 ? -10.819 -19.026 8.572 1.00 91.19 91 TYR A O 1
ATOM 751 N N . GLY A 1 92 ? -9.593 -17.366 9.461 1.00 86.12 92 GLY A N 1
ATOM 752 C CA . GLY A 1 92 ? -8.438 -17.479 8.582 1.00 86.12 92 GLY A CA 1
ATOM 753 C C . GLY A 1 92 ? -8.289 -16.265 7.668 1.00 86.12 92 GLY A C 1
ATOM 754 O O . GLY A 1 92 ? -9.272 -15.655 7.233 1.00 86.12 92 GLY A O 1
ATOM 755 N N . GLU A 1 93 ? -7.035 -15.934 7.363 1.00 84.69 93 GLU A N 1
ATOM 756 C CA . GLU A 1 93 ? -6.687 -14.841 6.454 1.00 84.69 93 GLU A CA 1
ATOM 757 C C . GLU A 1 93 ? -7.418 -14.965 5.110 1.00 84.69 93 GLU A C 1
ATOM 759 O O . GLU A 1 93 ? -7.563 -16.063 4.561 1.00 84.69 93 GLU A O 1
ATOM 764 N N . LEU A 1 94 ? -7.864 -13.822 4.577 1.00 83.12 94 LEU A N 1
ATOM 765 C CA . LEU A 1 94 ? -8.647 -13.721 3.336 1.00 83.12 94 LEU A CA 1
ATOM 766 C C . LEU A 1 94 ? -9.998 -14.475 3.361 1.00 83.12 94 LEU A C 1
ATOM 768 O O . LEU A 1 94 ? -10.487 -14.895 2.307 1.00 83.12 94 LEU A O 1
ATOM 772 N N . THR A 1 95 ? -10.632 -14.636 4.530 1.00 87.12 95 THR A N 1
ATOM 773 C CA . THR A 1 95 ? -12.035 -15.098 4.620 1.00 87.12 95 THR A CA 1
ATOM 774 C C . THR A 1 95 ? -12.981 -14.057 4.017 1.00 87.12 95 THR A C 1
ATOM 776 O O . THR A 1 95 ? -13.792 -14.369 3.146 1.00 87.12 95 THR A O 1
ATOM 779 N N . LEU A 1 96 ? -12.835 -12.805 4.448 1.00 89.00 96 LEU A N 1
ATOM 780 C CA . LEU A 1 96 ? -13.430 -11.615 3.863 1.00 89.00 96 LEU A CA 1
ATOM 781 C C . LEU A 1 96 ? -12.384 -10.893 3.023 1.00 89.00 96 LEU A C 1
ATOM 783 O O . LEU A 1 96 ? -11.279 -10.598 3.482 1.00 89.00 96 LEU A O 1
ATOM 787 N N . TYR A 1 97 ? -12.761 -10.589 1.790 1.00 87.06 97 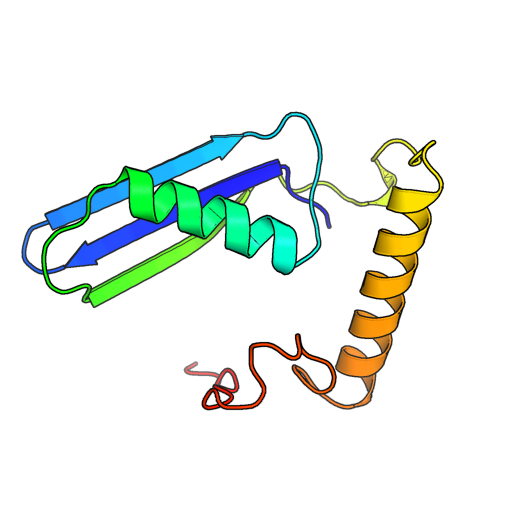TYR A N 1
ATOM 788 C CA . TYR A 1 97 ? -11.912 -9.924 0.817 1.00 87.06 97 TYR A CA 1
ATOM 789 C C . TYR A 1 97 ? -12.777 -9.098 -0.150 1.00 87.06 97 TYR A C 1
ATOM 791 O O . TYR A 1 97 ? -13.944 -9.435 -0.372 1.00 87.06 97 TYR A O 1
ATOM 799 N N . PRO A 1 98 ? -12.235 -8.011 -0.724 1.00 85.50 98 PRO A N 1
ATOM 800 C CA . PRO A 1 98 ? -12.911 -7.215 -1.743 1.00 85.50 98 PRO A CA 1
ATOM 801 C C . PRO A 1 98 ? -13.527 -8.042 -2.883 1.00 85.50 98 PRO A C 1
ATOM 803 O O . PRO A 1 98 ? -12.867 -8.900 -3.467 1.00 85.50 98 PRO A O 1
ATOM 806 N N . ALA A 1 99 ? -14.771 -7.729 -3.261 1.00 86.88 99 ALA A N 1
ATOM 807 C CA . ALA A 1 99 ? -15.514 -8.458 -4.297 1.00 86.88 99 ALA A CA 1
ATOM 808 C C . ALA A 1 99 ? -14.836 -8.439 -5.681 1.00 86.88 99 ALA A C 1
ATOM 810 O O . ALA A 1 99 ? -14.988 -9.379 -6.457 1.00 86.88 99 ALA A O 1
ATOM 811 N N . VAL A 1 100 ? -14.027 -7.415 -5.976 1.00 83.50 100 VAL A N 1
ATOM 812 C CA . VAL A 1 100 ? -13.218 -7.344 -7.208 1.00 83.50 100 VAL A CA 1
ATOM 813 C C . VAL A 1 100 ? -12.265 -8.542 -7.363 1.00 83.50 100 VAL A C 1
ATOM 815 O O . VAL A 1 100 ? -11.887 -8.897 -8.474 1.00 83.50 100 VAL A O 1
ATOM 818 N N . MET A 1 101 ? -11.928 -9.224 -6.263 1.00 84.75 101 MET A N 1
ATOM 819 C CA . MET A 1 101 ? -11.077 -10.416 -6.247 1.00 84.75 101 MET A CA 1
ATOM 820 C C . MET A 1 101 ? -11.848 -11.744 -6.364 1.00 84.75 101 MET A C 1
ATOM 822 O O . MET A 1 101 ? -11.262 -12.805 -6.178 1.00 84.75 101 MET A O 1
ATOM 826 N N . LEU A 1 102 ? -13.153 -11.748 -6.666 1.00 86.00 102 LEU A N 1
ATOM 827 C CA . LEU A 1 102 ? -13.944 -12.992 -6.744 1.00 86.00 102 LEU A CA 1
ATOM 828 C C . LEU A 1 102 ? -13.397 -14.014 -7.756 1.00 86.00 102 LEU A C 1
ATOM 830 O O . LEU A 1 102 ? -13.466 -15.212 -7.496 1.00 86.00 102 LEU A O 1
ATOM 834 N N . ASN A 1 103 ? -12.819 -13.540 -8.862 1.00 84.44 103 ASN A N 1
ATOM 835 C CA . ASN A 1 103 ? -12.272 -14.386 -9.928 1.00 84.44 103 ASN A CA 1
ATOM 836 C C . ASN A 1 103 ? -10.741 -14.481 -9.909 1.00 84.44 103 ASN A C 1
ATOM 838 O O . ASN A 1 103 ? -10.154 -15.095 -10.800 1.00 84.44 103 ASN A O 1
ATOM 842 N N . SER A 1 104 ? -10.072 -13.862 -8.934 1.00 79.88 104 SER A N 1
ATOM 843 C CA . SER A 1 104 ? -8.621 -13.967 -8.825 1.00 79.88 104 SER A CA 1
ATOM 844 C C . SER A 1 104 ? -8.235 -15.247 -8.085 1.00 79.88 104 SER A C 1
ATOM 846 O O . SER A 1 104 ? -8.919 -15.717 -7.171 1.00 79.88 104 SER A O 1
ATOM 848 N N . LYS A 1 105 ? -7.105 -15.843 -8.482 1.00 78.19 105 LYS A N 1
ATOM 849 C CA . LYS A 1 105 ? -6.521 -16.951 -7.727 1.00 78.19 105 LYS A CA 1
ATOM 850 C C . LYS A 1 105 ? -6.127 -16.411 -6.354 1.00 78.19 105 LYS A C 1
ATOM 852 O O . LYS A 1 105 ? -5.237 -15.572 -6.256 1.00 78.19 105 LYS A O 1
ATOM 857 N N . LYS A 1 106 ? -6.782 -16.895 -5.299 1.00 73.56 106 LYS A N 1
ATOM 858 C CA . LYS A 1 106 ? -6.431 -16.548 -3.919 1.00 73.56 106 LYS A CA 1
ATOM 859 C C . LYS A 1 106 ? -5.067 -17.144 -3.601 1.00 73.56 106 LYS A C 1
ATOM 861 O O . LYS A 1 106 ? -4.948 -18.349 -3.384 1.00 73.56 106 LYS A O 1
ATOM 866 N N . ILE A 1 107 ? -4.040 -16.308 -3.617 1.00 70.50 107 ILE A N 1
ATOM 867 C CA . ILE A 1 107 ? -2.700 -16.700 -3.198 1.00 70.50 107 ILE A CA 1
ATOM 868 C C . ILE A 1 107 ? -2.697 -16.625 -1.674 1.00 70.50 107 ILE A C 1
ATOM 870 O O . ILE A 1 107 ? -2.725 -15.538 -1.102 1.00 70.50 107 ILE A O 1
ATOM 874 N N . LYS A 1 108 ? -2.730 -17.781 -1.010 1.00 66.94 108 LYS A N 1
ATOM 875 C CA . LYS A 1 108 ? -2.412 -17.838 0.417 1.00 66.94 108 LYS A CA 1
ATOM 876 C C . LYS A 1 108 ? -0.906 -17.652 0.554 1.00 66.94 108 LYS A C 1
ATOM 878 O O . LYS A 1 108 ? -0.161 -18.240 -0.227 1.00 66.94 108 LYS A O 1
ATOM 883 N N . SER A 1 109 ? -0.464 -16.852 1.522 1.00 61.91 109 SER A N 1
ATOM 884 C CA . SER A 1 109 ? 0.953 -16.822 1.881 1.00 61.91 109 SER A CA 1
ATOM 885 C C . SER A 1 109 ? 1.365 -18.219 2.333 1.00 61.91 109 SER A C 1
ATOM 887 O O . SER A 1 109 ? 0.961 -18.671 3.403 1.00 61.91 109 SER A O 1
ATOM 889 N N . GLU A 1 110 ? 2.136 -18.912 1.503 1.00 60.94 110 GLU A N 1
ATOM 890 C CA . GLU A 1 110 ? 2.895 -20.079 1.931 1.00 60.94 110 GLU A CA 1
ATOM 891 C C . GLU A 1 110 ? 4.132 -19.567 2.668 1.00 60.94 110 GLU A C 1
ATOM 893 O O . GLU A 1 110 ? 4.829 -18.662 2.201 1.00 60.94 110 GLU A O 1
ATOM 898 N N . VAL A 1 111 ? 4.354 -20.083 3.876 1.00 49.69 111 VAL A N 1
ATOM 899 C CA . VAL A 1 111 ? 5.502 -19.702 4.696 1.00 49.69 111 VAL A CA 1
ATOM 900 C C . VAL A 1 111 ? 6.728 -20.378 4.091 1.00 49.69 111 VAL A C 1
ATOM 902 O O . VAL A 1 111 ? 7.033 -21.522 4.410 1.00 49.69 111 VAL A O 1
ATOM 905 N N . ASN A 1 112 ? 7.409 -19.683 3.185 1.00 47.69 112 ASN A N 1
ATOM 906 C CA . ASN A 1 112 ? 8.715 -20.101 2.685 1.00 47.69 112 ASN A CA 1
ATOM 907 C C . ASN A 1 112 ? 9.766 -19.641 3.704 1.00 47.69 112 ASN A C 1
ATOM 909 O O . ASN A 1 112 ? 10.375 -18.583 3.536 1.00 47.69 112 ASN A O 1
ATOM 913 N N . GLY A 1 113 ? 9.844 -20.376 4.818 1.00 40.84 113 GLY A N 1
ATOM 914 C CA . GLY A 1 113 ? 10.908 -20.250 5.816 1.00 40.84 113 GLY A CA 1
ATOM 915 C C . GLY A 1 113 ? 12.212 -20.860 5.328 1.00 40.84 113 GLY A C 1
ATOM 916 O O . GLY A 1 113 ? 12.142 -21.884 4.612 1.00 40.84 113 GLY A O 1
#

Organism: NCBI:txid1974889